Protein AF-A0A0N5BSD7-F1 (afdb_monomer_lite)

Secondary structure (DSSP, 8-state):
-----SS-S-----TT--GGGSPP--S---SEEEEEEE-SS-EE-TTT--EE-TT-EEEEEEEP--

Organism: Strongyloides papillosus (NCBI:txid174720)

Radius of gyration: 21.32 Å; chains: 1; bounding box: 45×25×52 Å

pLDDT: mean 84.61, std 10.91, range [44.84, 95.75]

Structure (mmCIF, N/CA/C/O backbone):
data_AF-A0A0N5BSD7-F1
#
_entry.id   AF-A0A0N5BSD7-F1
#
loop_
_atom_site.group_PDB
_atom_site.id
_atom_site.type_symbol
_atom_site.label_atom_id
_atom_site.label_alt_id
_atom_site.label_comp_id
_atom_site.label_asym_id
_atom_site.label_entity_id
_atom_site.label_seq_id
_atom_site.pdbx_PDB_ins_code
_atom_site.Cartn_x
_atom_site.Cartn_y
_atom_site.Cartn_z
_atom_site.occupancy
_atom_site.B_iso_or_equiv
_atom_site.auth_seq_id
_atom_site.auth_comp_id
_atom_site.auth_asym_id
_atom_site.auth_atom_id
_atom_site.pdbx_PDB_model_num
ATOM 1 N N . MET A 1 1 ? 25.350 -18.537 -7.831 1.00 44.84 1 MET A N 1
ATOM 2 C CA . MET A 1 1 ? 25.523 -17.161 -8.348 1.00 44.84 1 MET A CA 1
ATOM 3 C C . MET A 1 1 ? 24.529 -16.901 -9.480 1.00 44.84 1 MET A C 1
ATOM 5 O O . MET A 1 1 ? 24.924 -16.712 -10.619 1.00 44.84 1 MET A O 1
ATOM 9 N N . THR A 1 2 ? 23.228 -16.943 -9.199 1.00 54.44 2 THR A N 1
ATOM 10 C CA . THR A 1 2 ? 22.184 -16.743 -10.218 1.00 54.44 2 THR A CA 1
ATOM 11 C C . THR A 1 2 ? 21.201 -15.715 -9.691 1.00 54.44 2 THR A C 1
ATOM 13 O O . THR A 1 2 ? 20.296 -16.036 -8.926 1.00 54.44 2 THR A O 1
ATOM 16 N N . GLY A 1 3 ? 21.435 -14.460 -10.049 1.00 60.69 3 GLY A N 1
ATOM 17 C CA . GLY A 1 3 ? 20.579 -13.346 -9.679 1.00 60.69 3 GLY A CA 1
ATOM 18 C C . GLY A 1 3 ? 21.016 -12.115 -10.446 1.00 60.69 3 GLY A C 1
ATOM 19 O O . GLY A 1 3 ? 21.990 -11.470 -10.075 1.00 60.69 3 GLY A O 1
ATOM 20 N N . THR A 1 4 ? 20.312 -11.818 -11.534 1.00 77.69 4 THR A N 1
ATOM 21 C CA . THR A 1 4 ? 20.359 -10.508 -12.187 1.00 77.69 4 THR A CA 1
ATOM 22 C C . THR A 1 4 ? 20.160 -9.407 -11.146 1.00 77.69 4 THR A C 1
ATOM 24 O O . THR A 1 4 ? 19.289 -9.515 -10.280 1.00 77.69 4 THR A O 1
ATOM 27 N N . GLU A 1 5 ? 20.975 -8.359 -11.222 1.00 85.75 5 GLU A N 1
ATOM 28 C CA . GLU A 1 5 ? 21.005 -7.269 -10.246 1.00 85.75 5 GLU A CA 1
ATOM 29 C C . GLU A 1 5 ? 19.652 -6.542 -10.146 1.00 85.75 5 GLU A C 1
ATOM 31 O O . GLU A 1 5 ? 18.925 -6.407 -11.127 1.00 85.75 5 GLU A O 1
ATOM 36 N N . ARG A 1 6 ? 19.304 -6.003 -8.966 1.00 83.62 6 ARG A N 1
ATOM 37 C CA . ARG A 1 6 ? 18.083 -5.178 -8.815 1.00 83.62 6 ARG A CA 1
ATOM 38 C C . ARG A 1 6 ? 18.144 -3.883 -9.631 1.00 83.62 6 ARG A C 1
ATOM 40 O O . ARG A 1 6 ? 17.106 -3.360 -10.025 1.00 83.62 6 ARG A O 1
ATOM 47 N N . LYS A 1 7 ? 19.350 -3.359 -9.859 1.00 83.19 7 LYS A N 1
ATOM 48 C CA . LYS A 1 7 ? 19.613 -2.163 -10.664 1.00 83.19 7 LYS A CA 1
ATOM 49 C C . LYS A 1 7 ? 20.525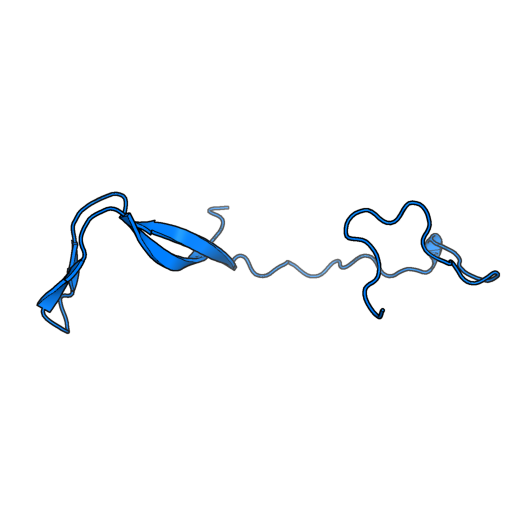 -2.543 -11.823 1.00 83.19 7 LYS A C 1
ATOM 51 O O . LYS A 1 7 ? 21.728 -2.354 -11.747 1.00 83.19 7 LYS A O 1
ATOM 56 N N . VAL A 1 8 ? 19.941 -3.105 -12.874 1.00 87.50 8 VAL A N 1
ATOM 57 C CA . VAL A 1 8 ? 20.701 -3.500 -14.063 1.00 87.50 8 VAL A CA 1
ATOM 58 C C . VAL A 1 8 ? 21.018 -2.265 -14.904 1.00 87.50 8 VAL A C 1
ATOM 60 O O . VAL A 1 8 ? 20.098 -1.559 -15.318 1.00 87.50 8 VAL A O 1
ATOM 63 N N . PHE A 1 9 ? 22.304 -2.033 -15.179 1.00 80.75 9 PHE A N 1
ATOM 64 C CA . PHE A 1 9 ? 22.752 -0.917 -16.020 1.00 80.75 9 PHE A CA 1
ATOM 65 C C . PHE A 1 9 ? 22.318 -1.080 -17.486 1.00 80.75 9 PHE A C 1
ATOM 67 O O . PHE A 1 9 ? 21.830 -0.135 -18.098 1.00 80.75 9 PHE A O 1
ATOM 74 N N . GLN A 1 10 ? 22.437 -2.288 -18.046 1.00 86.12 10 GLN A N 1
ATOM 75 C CA . GLN A 1 10 ? 22.075 -2.581 -19.435 1.00 86.12 10 GLN A CA 1
ATOM 76 C C . GLN A 1 10 ? 21.264 -3.872 -19.545 1.00 86.12 10 GLN A C 1
ATOM 78 O O . GLN A 1 10 ? 21.663 -4.924 -19.051 1.00 86.12 10 GLN A O 1
ATOM 83 N N . LYS A 1 11 ? 20.125 -3.794 -20.239 1.00 86.81 11 LYS A N 1
ATOM 84 C CA . LYS A 1 11 ? 19.395 -4.969 -20.726 1.00 86.81 11 LYS A CA 1
ATOM 85 C C . LYS A 1 11 ? 19.833 -5.236 -22.164 1.00 86.81 11 LYS A C 1
ATOM 87 O O . LYS A 1 11 ? 19.960 -4.291 -22.937 1.00 86.81 11 LYS A O 1
ATOM 92 N N . TYR A 1 12 ? 20.055 -6.500 -22.513 1.00 90.00 12 TYR A N 1
ATOM 93 C CA . TYR A 1 12 ? 20.328 -6.886 -23.896 1.00 90.00 12 TYR A CA 1
ATOM 94 C C . TYR A 1 12 ? 19.067 -6.682 -24.746 1.00 90.00 12 TYR A C 1
ATOM 96 O O . TYR A 1 12 ? 18.017 -7.249 -24.435 1.00 90.00 12 TYR A O 1
ATOM 104 N N . TYR A 1 13 ? 19.174 -5.877 -25.802 1.00 88.56 13 TYR A N 1
ATOM 105 C CA . TYR A 1 13 ? 18.153 -5.743 -26.840 1.00 88.56 13 TYR A CA 1
ATOM 106 C C . TYR A 1 13 ? 18.635 -6.492 -28.090 1.00 88.56 13 TYR A C 1
ATOM 108 O O . TYR A 1 13 ? 19.802 -6.331 -28.457 1.00 88.56 13 TYR A O 1
ATOM 116 N N . PRO A 1 14 ? 17.789 -7.312 -28.741 1.00 92.00 14 PRO A N 1
ATOM 117 C CA . PRO A 1 14 ? 18.178 -7.977 -29.977 1.00 92.00 14 PRO A CA 1
ATOM 118 C C . PRO A 1 14 ? 18.419 -6.946 -31.097 1.00 92.00 14 PRO A C 1
ATOM 120 O O . PRO A 1 14 ? 17.800 -5.880 -31.082 1.00 92.00 14 PRO A O 1
ATOM 123 N N . PRO A 1 15 ? 19.297 -7.249 -32.070 1.00 88.88 15 PRO A N 1
ATOM 124 C 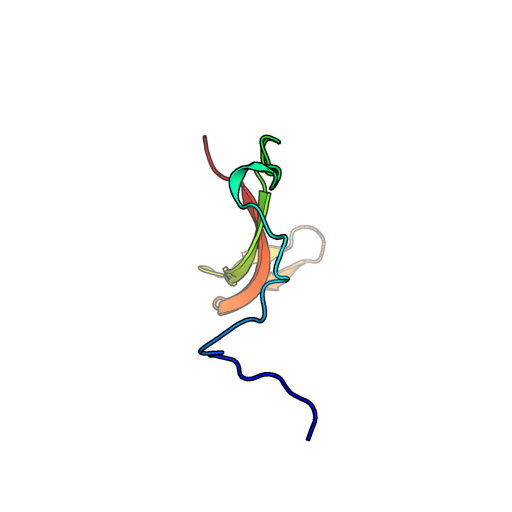CA . PRO A 1 15 ? 19.713 -6.300 -33.109 1.00 88.88 15 PRO A CA 1
ATOM 125 C C . PRO A 1 15 ? 18.570 -5.828 -34.023 1.00 88.88 15 PRO A C 1
ATOM 127 O O . PRO A 1 15 ? 18.637 -4.723 -34.546 1.00 88.88 15 PRO A O 1
ATOM 130 N N . ASP A 1 16 ? 17.497 -6.612 -34.148 1.00 88.62 16 ASP A N 1
ATOM 131 C CA . ASP A 1 16 ? 16.323 -6.296 -34.976 1.00 88.62 16 ASP A CA 1
ATOM 132 C C . ASP A 1 16 ? 15.169 -5.654 -34.174 1.00 88.62 16 ASP A C 1
ATOM 134 O O . ASP A 1 16 ? 14.012 -5.639 -34.609 1.00 88.62 16 ASP A O 1
ATOM 138 N N . PHE A 1 17 ? 15.432 -5.192 -32.944 1.00 87.50 17 PHE A N 1
ATOM 139 C CA . PHE A 1 17 ? 14.393 -4.655 -32.067 1.00 87.50 17 PHE A CA 1
ATOM 140 C C . PHE A 1 17 ? 13.955 -3.242 -32.473 1.00 87.50 17 PHE A C 1
ATOM 142 O O . PHE A 1 17 ? 14.577 -2.245 -32.108 1.00 87.50 17 PHE A O 1
ATOM 149 N N . ASP A 1 18 ? 12.801 -3.156 -33.132 1.00 86.00 18 ASP A N 1
ATOM 150 C CA . ASP A 1 18 ? 12.148 -1.885 -33.446 1.00 86.00 18 ASP A CA 1
ATOM 151 C C . ASP A 1 18 ? 11.111 -1.499 -32.381 1.00 86.00 18 ASP A C 1
ATOM 153 O O . ASP A 1 18 ? 10.029 -2.090 -32.288 1.00 86.00 18 ASP A O 1
ATOM 157 N N . GLY A 1 19 ? 11.376 -0.427 -31.630 1.00 83.19 19 GLY A N 1
ATOM 158 C CA . GLY A 1 19 ? 10.455 0.084 -30.603 1.00 83.19 19 GLY A CA 1
ATOM 159 C C . GLY A 1 19 ? 9.065 0.477 -31.134 1.00 83.19 19 GLY A C 1
ATOM 160 O O . GLY A 1 19 ? 8.085 0.429 -30.392 1.00 83.19 19 GLY A O 1
ATOM 161 N N . SER A 1 20 ? 8.952 0.803 -32.427 1.00 83.88 20 SER A N 1
ATOM 162 C CA . SER A 1 20 ? 7.684 1.148 -33.091 1.00 83.88 20 SER A CA 1
ATOM 163 C C . SER A 1 20 ? 6.737 -0.042 -33.260 1.00 83.88 20 SER A C 1
ATOM 165 O O . SER A 1 20 ? 5.528 0.155 -33.378 1.00 83.88 20 SER A O 1
ATOM 167 N N . LYS A 1 21 ? 7.271 -1.270 -33.272 1.00 84.56 21 LYS A N 1
ATOM 168 C CA . LYS A 1 21 ? 6.490 -2.506 -33.439 1.00 84.56 21 LYS A CA 1
ATOM 169 C C . LYS A 1 21 ? 5.949 -3.040 -32.108 1.00 84.56 21 LYS A C 1
ATOM 171 O O . LYS A 1 21 ? 5.134 -3.959 -32.100 1.00 84.56 21 LYS A O 1
ATOM 176 N N . VAL A 1 22 ? 6.378 -2.471 -30.978 1.00 84.44 22 VAL A N 1
ATOM 177 C CA . VAL A 1 22 ? 5.953 -2.907 -29.645 1.00 84.44 22 VAL A CA 1
ATOM 178 C C . VAL A 1 22 ? 4.499 -2.481 -29.400 1.00 84.44 22 VAL A C 1
ATOM 180 O O . VAL A 1 22 ? 4.191 -1.284 -29.447 1.00 84.44 22 VAL A O 1
ATOM 183 N N . PRO A 1 23 ? 3.580 -3.418 -29.100 1.00 84.00 23 PRO A N 1
ATOM 184 C CA . PRO A 1 23 ? 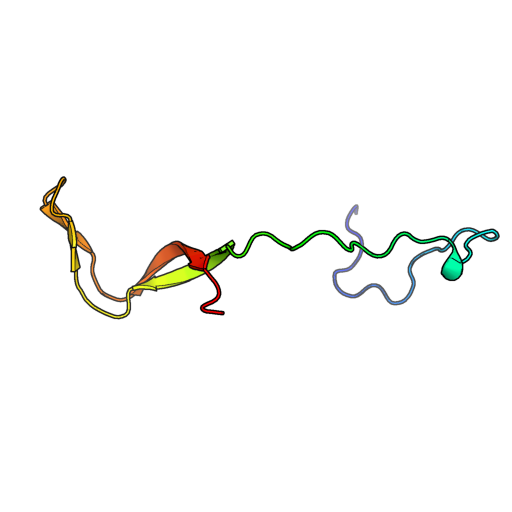2.193 -3.069 -28.842 1.00 84.00 23 PRO A CA 1
ATOM 185 C C . PRO A 1 23 ? 2.082 -2.251 -27.552 1.00 84.00 23 PRO A C 1
ATOM 187 O O . PRO A 1 23 ? 2.455 -2.697 -26.466 1.00 84.00 23 PRO A O 1
ATOM 190 N N . LYS A 1 24 ? 1.516 -1.045 -27.649 1.00 80.44 24 LYS A N 1
ATOM 191 C CA . LYS A 1 24 ? 1.081 -0.293 -26.466 1.00 80.44 24 LYS A CA 1
ATOM 192 C C . LYS A 1 24 ? -0.205 -0.933 -25.956 1.00 80.44 24 LYS A C 1
ATOM 194 O O . LYS A 1 24 ? -1.171 -1.041 -26.708 1.00 80.44 24 LYS A O 1
ATOM 199 N N . ILE A 1 25 ? -0.231 -1.337 -24.687 1.00 80.31 25 ILE A N 1
ATOM 200 C CA . ILE A 1 25 ? -1.446 -1.852 -24.046 1.00 80.31 25 ILE A CA 1
ATOM 201 C C . ILE A 1 25 ? -2.484 -0.720 -24.041 1.00 80.31 25 ILE A C 1
ATOM 203 O O . ILE A 1 25 ? -2.375 0.226 -23.264 1.00 80.31 25 ILE A O 1
ATOM 207 N N . ARG A 1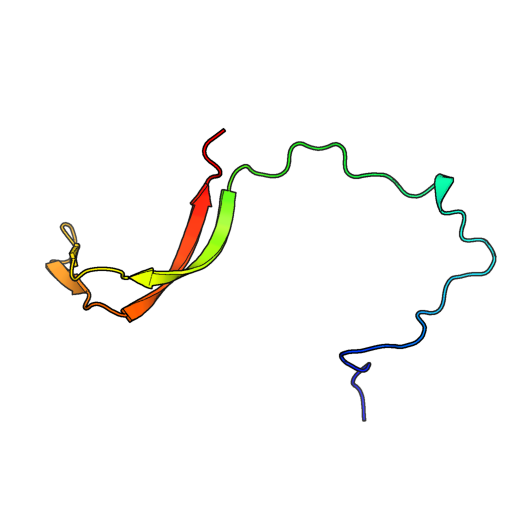 26 ? -3.460 -0.796 -24.952 1.00 69.12 26 ARG A N 1
ATOM 208 C CA . ARG A 1 26 ? -4.591 0.146 -25.068 1.00 69.12 26 ARG A CA 1
ATOM 209 C C . ARG A 1 26 ? -5.823 -0.310 -24.285 1.00 69.12 26 ARG A C 1
ATOM 211 O O . ARG A 1 26 ? -6.821 0.403 -24.242 1.00 69.12 26 ARG A O 1
ATOM 218 N N . THR A 1 27 ? -5.775 -1.495 -23.684 1.00 74.88 27 THR A N 1
ATOM 219 C CA . THR A 1 27 ? -6.868 -2.018 -22.867 1.00 74.88 27 THR A CA 1
ATOM 220 C C . THR A 1 27 ? -7.032 -1.149 -21.625 1.00 74.88 27 THR A C 1
ATOM 222 O O . THR A 1 27 ? -6.041 -0.811 -20.972 1.00 74.88 27 THR A O 1
ATOM 225 N N . LYS A 1 28 ? -8.282 -0.804 -21.282 1.00 69.38 28 LYS A N 1
ATOM 226 C CA . LYS A 1 28 ? -8.599 -0.210 -19.979 1.00 69.38 28 LYS A CA 1
ATOM 227 C C . LYS A 1 28 ? -8.053 -1.153 -18.908 1.00 69.38 28 LYS A C 1
ATOM 229 O O . LYS A 1 28 ? -8.515 -2.286 -18.796 1.00 69.38 28 LYS A O 1
ATOM 234 N N . LYS A 1 29 ? -7.027 -0.710 -18.176 1.00 70.00 29 LYS A N 1
ATOM 235 C CA . LYS A 1 29 ? -6.536 -1.433 -16.998 1.00 70.00 29 LYS A CA 1
ATOM 236 C C . LYS A 1 29 ? -7.727 -1.656 -16.068 1.00 70.00 29 LYS A C 1
ATOM 238 O O . LYS A 1 29 ? -8.606 -0.793 -16.001 1.00 70.00 29 LYS A O 1
ATOM 243 N N . SER A 1 30 ? -7.772 -2.804 -15.390 1.00 70.25 30 SER A N 1
ATOM 244 C CA . SER A 1 30 ? -8.754 -3.018 -14.329 1.00 70.25 30 SER A CA 1
ATOM 245 C C . SER A 1 30 ? -8.733 -1.799 -13.407 1.00 70.25 30 SER A C 1
ATOM 247 O O . SER A 1 30 ? -7.660 -1.340 -13.017 1.00 70.25 30 SER A O 1
ATOM 249 N N . SER A 1 31 ? -9.908 -1.240 -13.105 1.00 77.12 31 SER A N 1
ATOM 250 C CA . SER A 1 31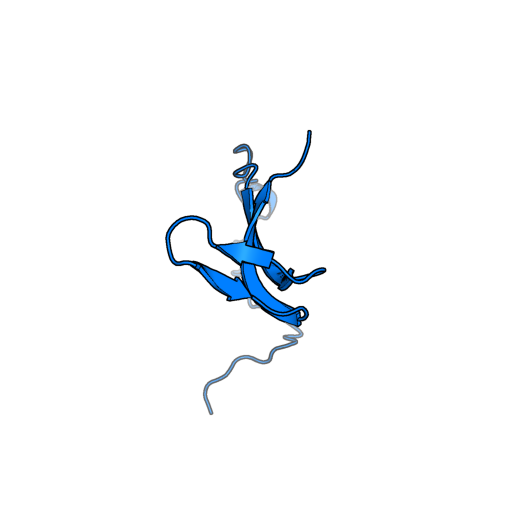 ? -10.015 -0.092 -12.187 1.00 77.12 31 SER A CA 1
ATOM 251 C C . SER A 1 31 ? -9.516 -0.454 -10.779 1.00 77.12 31 SER A C 1
ATOM 253 O O . SER A 1 31 ? -9.134 0.422 -10.006 1.00 77.12 31 SER A O 1
ATOM 255 N N . TYR A 1 32 ? -9.445 -1.756 -10.4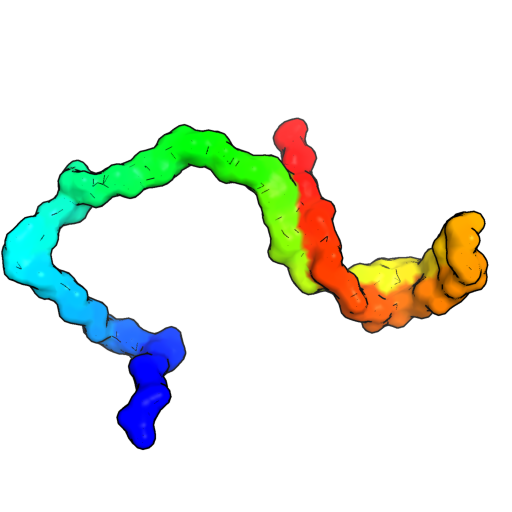88 1.00 83.75 32 TYR A N 1
ATOM 256 C CA . TYR A 1 32 ? -8.869 -2.306 -9.280 1.00 83.75 32 TYR A CA 1
ATOM 257 C C . TYR A 1 32 ? -7.393 -2.696 -9.420 1.00 83.75 32 TYR A C 1
ATOM 259 O O . TYR A 1 32 ? -6.984 -3.326 -10.403 1.00 83.75 32 TYR A O 1
ATOM 267 N N . PHE A 1 33 ? -6.620 -2.406 -8.374 1.00 85.25 33 PHE A N 1
ATOM 268 C CA . PHE A 1 33 ? -5.274 -2.928 -8.145 1.00 85.25 33 PHE A CA 1
ATOM 269 C C . PHE A 1 33 ? -5.109 -3.398 -6.696 1.00 85.25 33 PHE A C 1
ATOM 271 O O . PHE A 1 33 ? -5.790 -2.926 -5.790 1.00 85.25 33 PHE A O 1
ATOM 278 N N . ILE A 1 34 ? -4.205 -4.350 -6.466 1.00 89.56 34 ILE A N 1
ATOM 279 C CA . ILE A 1 34 ? -3.937 -4.882 -5.126 1.00 89.56 34 ILE A CA 1
ATOM 280 C C . ILE A 1 34 ? -2.855 -4.027 -4.466 1.00 89.56 34 ILE A C 1
ATOM 282 O O . ILE A 1 34 ? -1.781 -3.836 -5.037 1.00 89.56 34 ILE A O 1
ATOM 286 N N . GLN A 1 35 ? -3.126 -3.541 -3.258 1.00 88.31 35 GLN A N 1
ATOM 287 C CA . GLN A 1 35 ? -2.194 -2.759 -2.456 1.00 88.31 35 GLN A CA 1
ATOM 288 C C . GLN A 1 35 ? -2.071 -3.341 -1.047 1.00 88.31 35 GLN A C 1
ATOM 290 O O . GLN A 1 35 ? -3.067 -3.645 -0.394 1.00 88.31 35 GLN A O 1
ATOM 295 N N . CYS A 1 36 ? -0.837 -3.447 -0.554 1.00 92.88 36 CYS A N 1
ATOM 296 C CA . CYS A 1 36 ? -0.575 -3.752 0.848 1.00 92.88 36 CYS A CA 1
ATOM 297 C C . CYS A 1 36 ? -0.802 -2.486 1.688 1.00 92.88 36 CYS A C 1
ATOM 299 O O . CYS A 1 36 ? -0.035 -1.527 1.569 1.00 92.88 36 CYS A O 1
ATOM 301 N N . VAL A 1 37 ? -1.840 -2.474 2.524 1.00 92.06 37 VAL A N 1
ATOM 302 C CA . VAL A 1 37 ? -2.213 -1.342 3.391 1.00 92.06 37 VAL A CA 1
ATOM 303 C C . VAL A 1 37 ? -2.328 -1.769 4.852 1.00 92.06 37 VAL A C 1
ATOM 305 O O . VAL A 1 37 ? -2.402 -2.956 5.168 1.00 92.06 37 VAL A O 1
ATOM 308 N N . MET A 1 38 ? -2.329 -0.785 5.746 1.00 94.88 38 MET A N 1
ATOM 309 C CA . MET A 1 38 ? -2.574 -0.961 7.177 1.00 94.88 38 MET A CA 1
ATOM 310 C C . MET A 1 38 ? -3.983 -0.489 7.520 1.00 94.88 38 MET A C 1
ATOM 312 O O . MET A 1 38 ? -4.443 0.497 6.942 1.00 94.88 38 MET A O 1
ATOM 316 N N . THR A 1 39 ? -4.647 -1.128 8.486 1.00 92.81 39 THR A N 1
ATOM 317 C CA . THR A 1 39 ? -5.906 -0.594 9.025 1.00 92.81 39 THR A CA 1
ATOM 318 C C . THR A 1 39 ? -5.680 0.744 9.731 1.00 92.81 39 THR A C 1
ATOM 320 O O . THR A 1 39 ? -4.864 0.804 10.656 1.00 92.81 39 THR A O 1
ATOM 323 N N . PRO A 1 40 ? -6.399 1.815 9.336 1.00 92.44 40 PRO A N 1
ATOM 324 C CA . PRO A 1 40 ? -6.245 3.131 9.955 1.00 92.44 40 PRO A CA 1
ATOM 325 C C . PRO A 1 40 ? -6.909 3.216 11.336 1.00 92.44 40 PRO A C 1
ATOM 327 O O . PRO A 1 40 ? -6.475 3.995 12.179 1.00 92.44 40 PRO A O 1
ATOM 330 N N . PHE A 1 41 ? -7.933 2.396 11.584 1.00 92.94 41 PHE A N 1
ATOM 331 C CA . PHE A 1 41 ? -8.712 2.388 12.820 1.00 92.94 41 PHE A CA 1
ATOM 332 C C . PHE A 1 41 ? -8.983 0.954 13.272 1.00 92.94 41 PHE A C 1
ATOM 334 O O . PHE A 1 41 ? -8.853 0.009 12.490 1.00 92.94 41 PHE A O 1
ATOM 341 N N . ASN A 1 42 ? -9.389 0.809 14.530 1.00 93.44 42 ASN A N 1
ATOM 342 C CA . ASN A 1 42 ? -9.871 -0.465 15.039 1.00 93.44 42 ASN A CA 1
ATOM 343 C C . ASN A 1 42 ? -11.264 -0.750 14.460 1.00 93.44 42 ASN A C 1
ATOM 345 O O . ASN A 1 42 ? -12.117 0.138 14.437 1.00 93.44 42 ASN A O 1
ATOM 349 N N . MET A 1 43 ? -11.501 -1.978 14.012 1.00 93.81 43 MET A N 1
ATOM 350 C CA . MET A 1 43 ? -12.775 -2.399 13.424 1.00 93.81 43 MET A CA 1
ATOM 351 C C . MET A 1 43 ? -13.134 -3.816 13.874 1.00 93.81 43 MET A C 1
ATOM 353 O O . MET A 1 43 ? -12.252 -4.619 14.168 1.00 93.81 43 MET A O 1
ATOM 357 N N . GLN A 1 44 ? -14.427 -4.132 13.912 1.00 94.69 44 GLN A N 1
ATOM 358 C CA . GLN A 1 44 ? -14.927 -5.463 14.251 1.00 94.69 44 GLN A CA 1
ATOM 359 C C . GLN A 1 44 ? -15.636 -6.087 13.046 1.00 94.69 44 GLN A C 1
ATOM 361 O O . GLN A 1 44 ? -16.400 -5.429 12.342 1.00 94.69 44 GLN A O 1
ATOM 366 N N . CYS A 1 45 ? -15.353 -7.362 12.794 1.00 93.12 45 CYS A N 1
ATOM 367 C CA . CYS A 1 45 ? -15.980 -8.150 11.737 1.00 93.12 45 CYS A CA 1
ATOM 368 C C . CYS A 1 45 ? -17.424 -8.518 12.115 1.00 93.12 45 CYS A C 1
ATOM 370 O O . CYS A 1 45 ? -17.621 -9.207 13.104 1.00 93.12 45 CYS A O 1
ATOM 372 N N . ASN A 1 46 ? -18.429 -8.158 11.313 1.00 94.56 46 ASN A N 1
ATOM 373 C CA . ASN A 1 46 ? -19.834 -8.478 11.635 1.00 94.56 46 ASN A CA 1
ATOM 374 C C . ASN A 1 46 ? -20.196 -9.965 11.467 1.00 94.56 46 ASN A C 1
ATOM 376 O O . ASN A 1 46 ? -21.178 -10.430 12.033 1.00 94.56 46 ASN A O 1
ATOM 380 N N . THR A 1 47 ? -19.444 -10.714 10.658 1.00 95.75 47 THR A N 1
ATOM 381 C CA . THR A 1 47 ? -19.724 -12.136 10.388 1.00 95.75 47 THR A CA 1
ATOM 382 C C . THR A 1 47 ? -19.022 -13.061 11.374 1.00 95.75 47 THR A C 1
ATOM 384 O O . THR A 1 47 ? -19.568 -14.084 11.769 1.00 95.75 47 THR A O 1
ATOM 387 N N . CYS A 1 48 ? -17.800 -12.700 11.758 1.00 93.31 48 CYS A N 1
ATOM 388 C CA . CYS A 1 48 ? -16.894 -13.518 12.550 1.00 93.31 48 CYS A CA 1
ATOM 389 C C . CYS A 1 48 ? -16.626 -12.956 13.952 1.00 93.31 48 CYS A C 1
ATOM 391 O O . CYS A 1 48 ? -15.993 -13.623 14.764 1.00 93.31 48 CYS A O 1
ATOM 393 N N . ASN A 1 49 ? -17.093 -11.736 14.242 1.00 91.56 49 ASN A N 1
ATOM 394 C CA . ASN A 1 49 ? -16.887 -10.995 15.491 1.00 91.56 49 ASN A CA 1
ATOM 395 C C . ASN A 1 49 ? -15.418 -10.826 15.916 1.00 91.56 49 ASN A C 1
ATOM 397 O O . ASN A 1 49 ? -15.158 -10.374 17.030 1.00 91.56 49 ASN A O 1
ATOM 401 N N . GLU A 1 50 ? -14.461 -11.109 15.023 1.00 93.44 50 GLU A N 1
ATOM 402 C CA . GLU A 1 50 ? -13.037 -10.876 15.253 1.00 93.44 50 GLU A CA 1
ATOM 403 C C . GLU A 1 50 ? -12.758 -9.374 15.345 1.00 93.44 50 GLU A C 1
ATOM 405 O O . GLU A 1 50 ? -13.231 -8.574 14.527 1.00 93.44 50 GLU A O 1
ATOM 410 N N . TYR A 1 51 ? -11.959 -9.005 16.343 1.00 93.81 51 TYR A N 1
ATOM 411 C CA . TYR A 1 51 ? -11.492 -7.643 16.524 1.00 93.81 51 TYR A CA 1
ATOM 412 C C . TYR A 1 51 ? -10.193 -7.415 15.747 1.00 93.81 51 TYR A C 1
ATOM 414 O O . TYR A 1 51 ? -9.186 -8.094 15.959 1.00 93.81 51 TYR A O 1
ATOM 422 N N . ILE A 1 52 ? -10.207 -6.438 14.847 1.00 94.19 52 ILE A N 1
ATOM 423 C CA . ILE A 1 52 ? -9.053 -6.023 14.059 1.00 94.19 52 ILE A CA 1
ATOM 424 C C . ILE A 1 52 ? -8.525 -4.719 14.646 1.00 94.19 52 ILE A C 1
ATOM 426 O O . ILE A 1 52 ? -9.171 -3.674 14.568 1.00 94.19 52 ILE A O 1
ATOM 430 N N . TYR A 1 53 ? -7.326 -4.788 15.213 1.00 93.69 53 TYR A N 1
ATOM 431 C CA . TYR A 1 53 ? -6.621 -3.623 15.732 1.00 93.69 53 TYR A CA 1
ATOM 432 C C . TYR A 1 53 ? -6.044 -2.753 14.607 1.00 93.69 53 TYR A C 1
ATOM 434 O O . TYR A 1 53 ? -5.862 -3.190 13.462 1.00 93.69 53 TYR A O 1
ATOM 442 N N . ASN A 1 54 ? -5.741 -1.505 14.955 1.00 93.00 54 ASN A N 1
ATOM 443 C CA . ASN A 1 54 ? -5.006 -0.576 14.115 1.00 93.00 54 ASN A CA 1
ATOM 444 C C . ASN A 1 54 ? -3.639 -1.160 13.719 1.00 93.00 54 ASN A C 1
ATOM 446 O O . ASN A 1 54 ? -2.993 -1.892 14.469 1.00 93.00 54 ASN A O 1
ATOM 450 N N . GLY A 1 55 ? -3.202 -0.872 12.495 1.00 90.38 55 GLY A N 1
ATOM 451 C CA . GLY A 1 55 ? -1.911 -1.360 12.013 1.00 90.38 55 GLY A CA 1
ATOM 452 C C . GLY A 1 55 ? -1.861 -2.855 11.663 1.00 90.38 55 GLY A C 1
ATOM 453 O O . GLY A 1 55 ? -0.770 -3.407 11.528 1.00 90.38 55 GLY A O 1
ATOM 454 N N . LYS A 1 56 ? -2.995 -3.538 11.467 1.00 92.31 56 LYS A N 1
ATOM 455 C CA . LYS A 1 56 ? -2.995 -4.882 10.861 1.00 92.31 56 LYS A CA 1
ATOM 456 C C . LYS A 1 56 ? -2.771 -4.744 9.347 1.00 92.31 56 LYS A C 1
ATOM 458 O O . LYS A 1 56 ? -3.410 -3.919 8.694 1.00 92.31 56 LYS A O 1
ATOM 463 N N . LYS A 1 57 ? -1.833 -5.527 8.796 1.00 93.38 57 LYS A N 1
ATOM 464 C CA . LYS A 1 57 ? -1.484 -5.540 7.361 1.00 93.38 57 LYS A CA 1
ATOM 465 C C . LYS A 1 57 ? -2.526 -6.313 6.557 1.00 93.38 57 LYS A C 1
ATOM 467 O O . LYS A 1 57 ? -2.797 -7.469 6.873 1.00 93.38 57 LYS A O 1
ATOM 472 N N . PHE A 1 58 ? -3.022 -5.712 5.480 1.00 91.69 58 PHE A N 1
ATOM 473 C CA . PHE A 1 58 ? -3.950 -6.334 4.538 1.00 91.69 58 PHE A CA 1
ATOM 474 C C . PHE A 1 58 ? -3.493 -6.151 3.095 1.00 91.69 58 PHE A C 1
ATOM 476 O O . PHE A 1 58 ? -2.993 -5.094 2.718 1.00 91.69 58 PHE A O 1
ATOM 483 N N . ASN A 1 59 ? -3.739 -7.169 2.274 1.00 92.38 59 ASN A N 1
ATOM 484 C CA . ASN A 1 59 ? -3.722 -7.034 0.823 1.00 92.38 59 ASN A CA 1
ATOM 485 C C . ASN A 1 59 ? -5.124 -6.595 0.396 1.00 92.38 59 ASN A C 1
ATOM 487 O O . ASN A 1 59 ? -6.050 -7.405 0.391 1.00 92.38 59 ASN A O 1
ATOM 491 N N . MET A 1 60 ? -5.292 -5.310 0.101 1.00 88.62 60 MET A N 1
ATOM 492 C CA . MET A 1 60 ? -6.586 -4.717 -0.219 1.00 88.62 60 MET A CA 1
ATOM 493 C C . MET A 1 60 ? -6.718 -4.452 -1.717 1.00 88.62 60 MET A C 1
ATOM 495 O O . MET A 1 60 ? -5.763 -4.060 -2.383 1.00 88.62 60 MET A O 1
ATOM 499 N N . CYS A 1 61 ? -7.925 -4.652 -2.237 1.00 87.31 61 CYS A N 1
ATOM 500 C CA . CYS A 1 61 ? -8.302 -4.278 -3.592 1.00 87.31 61 CYS A CA 1
ATOM 501 C C . CYS A 1 61 ? -8.685 -2.790 -3.611 1.00 87.31 61 CYS A C 1
ATOM 503 O O . CYS A 1 61 ? -9.743 -2.409 -3.109 1.00 87.31 61 CYS A O 1
ATOM 505 N N . CYS A 1 62 ? -7.803 -1.946 -4.136 1.00 85.31 62 CYS A N 1
ATOM 506 C CA . CYS A 1 62 ? -8.020 -0.514 -4.278 1.00 85.31 62 CYS A CA 1
ATOM 507 C C . CYS A 1 62 ? -8.663 -0.233 -5.636 1.00 85.31 62 CYS A C 1
ATOM 509 O O . CYS A 1 62 ? -8.083 -0.578 -6.663 1.00 85.31 62 CYS A O 1
ATOM 511 N N . ASN A 1 63 ? -9.845 0.384 -5.639 1.00 85.81 63 ASN A N 1
ATOM 512 C CA . ASN A 1 63 ? -10.479 0.889 -6.854 1.00 85.81 63 ASN A CA 1
ATOM 513 C C . ASN A 1 63 ? -10.156 2.373 -7.019 1.00 85.81 63 ASN A C 1
ATOM 515 O O . ASN A 1 63 ? -10.194 3.134 -6.051 1.00 85.81 63 ASN A O 1
ATOM 519 N N . ILE A 1 64 ? -9.866 2.790 -8.247 1.00 75.56 64 ILE A N 1
ATOM 520 C CA . ILE A 1 64 ? -9.675 4.205 -8.569 1.00 75.56 64 ILE A CA 1
ATOM 521 C C . ILE A 1 64 ? -11.063 4.848 -8.679 1.00 75.56 64 ILE A C 1
ATOM 523 O O . ILE A 1 64 ? -11.829 4.482 -9.570 1.00 75.56 64 ILE A O 1
ATOM 527 N N . CYS A 1 65 ? -11.387 5.802 -7.798 1.00 58.03 65 CYS A N 1
ATOM 528 C CA . CYS A 1 65 ? -12.525 6.699 -8.013 1.00 58.03 65 CYS A CA 1
ATOM 529 C C . CYS A 1 65 ? -12.234 7.541 -9.261 1.00 58.03 65 CYS A C 1
ATOM 531 O O . CYS A 1 65 ? -11.328 8.375 -9.241 1.00 58.03 65 CYS A O 1
ATOM 533 N N . SER A 1 66 ? -12.946 7.252 -10.350 1.00 55.78 66 SER A N 1
ATOM 534 C CA . SER A 1 66 ? -12.959 8.043 -11.585 1.00 55.78 66 SER A CA 1
ATOM 535 C C . SER A 1 66 ? -13.733 9.337 -11.411 1.00 55.78 66 SER A C 1
ATOM 537 O O . SER A 1 66 ? -14.840 9.235 -10.835 1.00 55.78 66 SER A O 1
#

Foldseek 3Di:
DDDDDPDHPDDDDDPPDDPVPDDDPPDDDQQWDWDWDWACAWDADPVPRDTDHTGDIDGDIDGDDD

Sequence (66 aa):
MTGTERKVFQKYYPPDFDGSKVPKIRTKKSSYFIQCVMTPFNMQCNTCNEYIYNGKKFNMCCNICS

InterPro domains:
  IPR007590 Saf4/Yju2 protein [PF04502] (11-60)
  IPR007590 Saf4/Yju2 protein [PTHR12111] (10-59)